Protein AF-A0A8J0U7S9-F1 (afdb_monomer_lite)

Foldseek 3Di:
DVVVVVVVVVVVVCCVPVVVVLVVLLVVLLVVLLPDAADQDLPDDQDDDDDDDQVQADPVRDRDPVVVVSSVVSSVSSSCNRNVVVVVCVVVVHDDDD

pLDDT: mean 89.28, std 6.0, range [58.91, 95.31]

Radius of gyration: 17.1 Å; chains: 1; bounding box: 43×32×38 Å

Sequence (98 aa):
MLFLVIVSGVISLMVSLLDVWYFIRGTLVVLKSRIQPVVKDLLKEHSYLGKVLPHDLDFLLHMNNSRYLREADFARFALYTHSGLFQAMHSLGCSMVR

Secondary structure (DSSP, 8-state):
-HHHHHHHHHHHHHHHHHTHHHHHHHHHHHHHHHTSPP---SSS---------GGGB-TTSSBPHHHHHHHHHHHHHHHHHHTSHHHHHHHTT-----

Structure (mmCIF, N/CA/C/O backbone):
data_AF-A0A8J0U7S9-F1
#
_entry.id   AF-A0A8J0U7S9-F1
#
loop_
_atom_site.group_PDB
_atom_site.id
_atom_site.type_symbol
_atom_site.label_atom_id
_atom_site.label_alt_id
_atom_site.label_comp_id
_atom_site.label_asym_id
_atom_site.label_entity_id
_atom_site.label_seq_id
_atom_site.pdbx_PDB_ins_code
_atom_site.Cartn_x
_atom_site.Cartn_y
_atom_site.Cartn_z
_atom_site.occupancy
_atom_site.B_iso_or_equiv
_atom_site.auth_seq_id
_atom_site.auth_comp_id
_atom_site.auth_asym_id
_atom_site.auth_atom_id
_atom_site.pdbx_PDB_model_num
ATOM 1 N N . MET A 1 1 ? 27.822 -16.642 -17.985 1.00 80.62 1 MET A N 1
ATOM 2 C CA . MET A 1 1 ? 27.162 -15.506 -18.673 1.00 80.62 1 MET A CA 1
ATOM 3 C C . MET A 1 1 ? 25.720 -15.819 -19.064 1.00 80.62 1 MET A C 1
ATOM 5 O O . MET A 1 1 ? 24.851 -15.115 -18.578 1.00 80.62 1 MET A O 1
ATOM 9 N N . LEU A 1 2 ? 25.431 -16.878 -19.836 1.00 90.31 2 LEU A N 1
ATOM 10 C CA . LEU A 1 2 ? 24.058 -17.218 -20.269 1.00 90.31 2 LEU A CA 1
ATOM 11 C C . LEU A 1 2 ? 23.050 -17.373 -19.112 1.00 90.31 2 LEU A C 1
ATOM 13 O O . LEU A 1 2 ? 21.969 -16.801 -19.160 1.00 90.31 2 LEU A O 1
ATOM 17 N N . PHE A 1 3 ? 23.430 -18.074 -18.040 1.00 92.62 3 PHE A N 1
ATOM 18 C CA . PHE A 1 3 ? 22.585 -18.230 -16.850 1.00 92.62 3 PHE A CA 1
ATOM 19 C C . PHE A 1 3 ? 22.175 -16.886 -16.225 1.00 92.62 3 PHE A C 1
ATOM 21 O O . PHE A 1 3 ? 21.007 -16.678 -15.921 1.00 92.62 3 PHE A O 1
ATOM 28 N N . LEU A 1 4 ? 23.117 -15.944 -16.097 1.00 93.25 4 LEU A N 1
ATOM 29 C CA . LEU A 1 4 ? 22.839 -14.617 -15.538 1.00 93.25 4 LEU A CA 1
ATOM 30 C C . LEU A 1 4 ? 21.880 -13.813 -16.422 1.00 93.25 4 LEU A C 1
ATOM 32 O O . LEU A 1 4 ? 21.025 -13.114 -15.892 1.00 93.25 4 LEU A O 1
ATOM 36 N N . VAL A 1 5 ? 21.995 -13.944 -17.747 1.00 93.62 5 VAL A N 1
ATOM 37 C CA . VAL A 1 5 ? 21.096 -13.291 -18.714 1.00 93.62 5 VAL A CA 1
ATOM 38 C C . VAL A 1 5 ? 19.679 -13.860 -18.627 1.00 93.62 5 VAL A C 1
ATOM 40 O O . VAL A 1 5 ? 18.707 -13.114 -18.676 1.00 93.62 5 VAL A O 1
ATOM 43 N N . ILE A 1 6 ? 19.546 -15.177 -18.458 1.00 94.31 6 ILE A N 1
ATOM 44 C CA . ILE A 1 6 ? 18.236 -15.817 -18.289 1.00 94.31 6 ILE A CA 1
ATOM 45 C C . ILE A 1 6 ? 17.593 -15.357 -16.976 1.00 94.31 6 ILE A C 1
ATOM 47 O O . ILE A 1 6 ? 16.437 -14.943 -16.971 1.00 94.31 6 ILE A O 1
ATOM 51 N N . VAL A 1 7 ? 18.348 -15.372 -15.874 1.00 94.00 7 VAL A N 1
ATOM 52 C CA . VAL A 1 7 ? 17.851 -14.933 -14.562 1.00 94.00 7 VAL A CA 1
ATOM 53 C C . VAL A 1 7 ? 17.435 -13.461 -14.591 1.00 94.00 7 VAL A C 1
ATOM 55 O O . VAL A 1 7 ? 16.346 -13.131 -14.124 1.00 94.00 7 VAL A O 1
ATOM 58 N N . SER A 1 8 ? 18.248 -12.574 -15.172 1.00 89.88 8 SER A N 1
ATOM 59 C CA . SER A 1 8 ? 17.895 -11.154 -15.274 1.00 89.88 8 SER A CA 1
ATOM 60 C C . SER A 1 8 ? 16.672 -10.923 -16.165 1.00 89.88 8 SER A C 1
ATOM 62 O O . SER A 1 8 ? 15.812 -10.117 -15.811 1.00 89.88 8 SER A O 1
ATOM 64 N N . GLY A 1 9 ? 16.543 -11.668 -17.268 1.00 91.88 9 GLY A N 1
ATOM 65 C CA . GLY A 1 9 ? 15.375 -11.624 -18.146 1.00 91.88 9 GLY A CA 1
ATOM 66 C C . GLY A 1 9 ? 14.087 -12.039 -17.434 1.00 91.88 9 GLY A C 1
ATOM 67 O O . GLY A 1 9 ? 13.081 -11.339 -17.532 1.00 91.88 9 GLY A O 1
ATOM 68 N N . VAL A 1 10 ? 14.126 -13.124 -16.653 1.00 89.44 10 VAL A N 1
ATOM 69 C CA . VAL A 1 10 ? 12.977 -13.585 -15.855 1.00 89.44 10 VAL A CA 1
ATOM 70 C C . VAL A 1 10 ? 12.593 -12.555 -14.794 1.00 89.44 10 VAL A C 1
ATOM 72 O O . VAL A 1 10 ? 11.416 -12.221 -14.675 1.00 89.44 10 VAL A O 1
ATOM 75 N N . ILE A 1 11 ? 13.566 -12.004 -14.060 1.00 86.44 11 ILE A N 1
ATOM 76 C CA . ILE A 1 11 ? 13.302 -10.963 -13.055 1.00 86.44 11 ILE A CA 1
ATOM 77 C C . ILE A 1 11 ? 12.652 -9.745 -13.714 1.00 86.44 11 ILE A C 1
ATOM 79 O O . ILE A 1 11 ? 11.639 -9.252 -13.221 1.00 86.44 11 ILE A O 1
ATOM 83 N N . SER A 1 12 ? 13.192 -9.282 -14.843 1.00 82.75 12 SER A N 1
ATOM 84 C CA . SER A 1 12 ? 12.642 -8.121 -15.543 1.00 82.75 12 SER A CA 1
ATOM 85 C C . SER A 1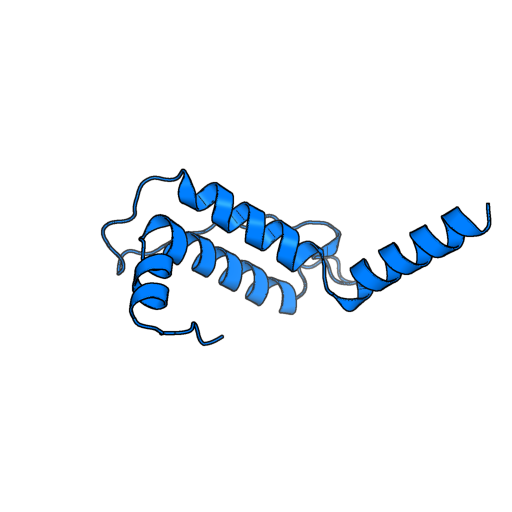 12 ? 11.219 -8.382 -16.036 1.00 82.75 12 SER A C 1
ATOM 87 O O . SER A 1 12 ? 10.358 -7.520 -15.885 1.00 82.75 12 SER A O 1
ATOM 89 N N . LEU A 1 13 ? 10.947 -9.583 -16.555 1.00 84.25 13 LEU A N 1
ATOM 90 C CA . LEU A 1 13 ? 9.610 -9.987 -16.979 1.00 84.25 13 LEU A CA 1
ATOM 91 C C . LEU A 1 13 ? 8.627 -9.981 -15.800 1.00 84.25 13 LEU A C 1
ATOM 93 O O . LEU A 1 13 ? 7.536 -9.429 -15.914 1.00 84.25 13 LEU A O 1
ATOM 97 N N . MET A 1 14 ? 9.013 -10.546 -14.652 1.00 78.38 14 MET A N 1
ATOM 98 C CA . MET A 1 14 ? 8.167 -10.543 -13.455 1.00 78.38 14 MET A CA 1
ATOM 99 C C . MET A 1 14 ? 7.890 -9.121 -12.961 1.00 78.38 14 MET A C 1
ATOM 101 O O . MET A 1 14 ? 6.747 -8.808 -12.639 1.00 78.38 14 MET A O 1
ATOM 105 N N . VAL A 1 15 ? 8.900 -8.246 -12.945 1.00 78.75 15 VAL A N 1
ATOM 106 C CA . VAL A 1 15 ? 8.737 -6.837 -12.551 1.00 78.75 15 VAL A CA 1
ATOM 107 C C . VAL A 1 15 ? 7.774 -6.106 -13.488 1.00 78.75 15 VAL A C 1
ATOM 109 O O . VAL A 1 15 ? 6.932 -5.348 -13.009 1.00 78.75 15 VAL A O 1
ATOM 112 N N . SER A 1 16 ? 7.853 -6.362 -14.796 1.00 73.69 16 SER A N 1
ATOM 113 C CA . SER A 1 16 ? 6.980 -5.737 -15.793 1.00 73.69 16 SER A CA 1
ATOM 114 C C . SER A 1 16 ? 5.550 -6.289 -15.800 1.00 73.69 16 SER A C 1
ATOM 116 O O . SER A 1 16 ? 4.621 -5.518 -16.014 1.00 73.69 16 SER A O 1
ATOM 118 N N . LEU A 1 17 ? 5.354 -7.595 -15.575 1.00 75.88 17 LEU A N 1
ATOM 119 C CA . LEU A 1 17 ? 4.036 -8.242 -15.678 1.00 75.88 17 LEU A CA 1
ATOM 120 C C . LEU A 1 17 ? 3.242 -8.247 -14.369 1.00 75.88 17 LEU A C 1
ATOM 122 O O . LEU A 1 17 ? 2.022 -8.127 -14.396 1.00 75.88 17 LEU A O 1
ATOM 126 N N . LEU A 1 18 ? 3.911 -8.426 -13.228 1.00 74.44 18 LEU A N 1
ATOM 127 C CA . LEU A 1 18 ? 3.245 -8.654 -11.939 1.00 74.44 18 LEU A CA 1
ATOM 128 C C . LEU A 1 18 ? 3.169 -7.402 -11.069 1.00 74.44 18 LEU A C 1
ATOM 130 O O . LEU A 1 18 ? 2.685 -7.481 -9.945 1.00 74.44 18 LEU A O 1
ATOM 134 N N . ASP A 1 19 ? 3.659 -6.264 -11.565 1.00 81.25 19 ASP A N 1
ATOM 135 C CA . ASP A 1 19 ? 3.743 -5.011 -10.815 1.00 81.25 19 ASP A CA 1
ATOM 136 C C . ASP A 1 19 ? 4.279 -5.248 -9.393 1.00 81.25 19 ASP A C 1
ATOM 138 O O . ASP A 1 19 ? 3.637 -4.974 -8.380 1.00 81.25 19 ASP A O 1
ATOM 142 N N . VAL A 1 20 ? 5.473 -5.842 -9.323 1.00 85.62 20 VAL A N 1
ATOM 143 C CA . VAL A 1 20 ? 6.115 -6.291 -8.074 1.00 85.62 20 VAL A CA 1
ATOM 144 C C . VAL A 1 20 ? 6.165 -5.172 -7.022 1.00 85.62 20 VAL A C 1
ATOM 146 O O . VAL A 1 20 ? 6.043 -5.425 -5.821 1.00 85.62 20 VAL A O 1
ATOM 149 N N . TRP A 1 21 ? 6.258 -3.916 -7.467 1.00 86.69 21 TRP A N 1
ATOM 150 C CA . TRP A 1 21 ? 6.197 -2.728 -6.620 1.00 86.69 21 TRP A CA 1
ATOM 151 C C . TRP A 1 21 ? 4.906 -2.611 -5.811 1.00 86.69 21 TRP A C 1
ATOM 153 O O . TRP A 1 21 ? 4.965 -2.183 -4.657 1.00 86.69 21 TRP A O 1
ATOM 163 N N . TYR A 1 22 ? 3.763 -3.017 -6.369 1.00 89.00 22 TYR A N 1
ATOM 164 C CA . TYR A 1 22 ? 2.496 -3.071 -5.646 1.00 89.00 22 TYR A CA 1
ATOM 165 C C . TYR A 1 22 ? 2.605 -3.964 -4.407 1.00 89.00 22 TYR A C 1
ATOM 167 O O . TYR A 1 22 ? 2.310 -3.524 -3.294 1.00 89.00 22 TYR A O 1
ATOM 175 N N . PHE A 1 23 ? 3.088 -5.195 -4.585 1.00 90.50 23 PHE A N 1
ATOM 176 C CA . PHE A 1 23 ? 3.192 -6.176 -3.505 1.00 90.50 23 PHE A CA 1
ATOM 177 C C . PHE A 1 23 ? 4.234 -5.782 -2.459 1.00 90.50 23 PHE A C 1
ATOM 179 O O . PHE A 1 23 ? 3.966 -5.893 -1.261 1.00 90.50 23 PHE A O 1
ATOM 186 N N . ILE A 1 24 ? 5.392 -5.270 -2.889 1.00 91.31 24 ILE A N 1
ATOM 187 C CA . ILE A 1 24 ? 6.435 -4.792 -1.972 1.00 91.31 24 ILE A CA 1
ATOM 188 C C . ILE A 1 24 ? 5.887 -3.654 -1.107 1.00 91.31 24 ILE A C 1
ATOM 190 O O . ILE A 1 24 ? 5.942 -3.727 0.121 1.00 91.31 24 ILE A O 1
ATOM 194 N N . ARG A 1 25 ? 5.322 -2.610 -1.727 1.00 93.00 25 ARG A N 1
ATOM 195 C CA . ARG A 1 25 ? 4.818 -1.439 -0.997 1.00 93.00 25 ARG A CA 1
ATOM 196 C C . ARG A 1 25 ? 3.635 -1.805 -0.107 1.00 93.00 25 ARG A C 1
ATOM 198 O O . ARG A 1 25 ? 3.643 -1.430 1.061 1.00 93.00 25 ARG A O 1
ATOM 205 N N . GLY A 1 26 ? 2.685 -2.598 -0.601 1.00 93.88 26 GLY A N 1
ATOM 206 C CA . GLY A 1 26 ? 1.555 -3.081 0.193 1.00 93.88 26 GLY A CA 1
ATOM 207 C C . GLY A 1 26 ? 2.001 -3.863 1.430 1.00 93.88 26 GLY A C 1
ATOM 208 O O . GLY A 1 26 ? 1.541 -3.583 2.536 1.00 93.88 26 GLY A O 1
ATOM 209 N N . THR A 1 27 ? 2.972 -4.769 1.277 1.00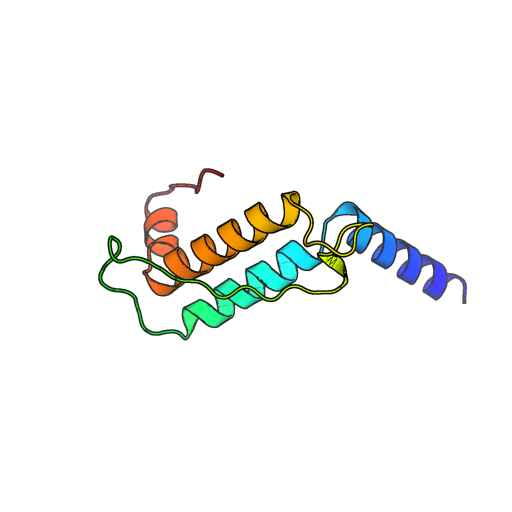 94.19 27 THR A N 1
ATOM 210 C CA . THR A 1 27 ? 3.542 -5.528 2.404 1.00 94.19 27 THR A CA 1
ATOM 211 C C . THR A 1 27 ? 4.199 -4.601 3.423 1.00 94.19 27 THR A C 1
ATOM 213 O O . THR A 1 27 ? 3.931 -4.711 4.618 1.00 94.19 27 THR A O 1
ATOM 216 N N . LEU A 1 28 ? 5.010 -3.638 2.971 1.00 94.75 28 LEU A N 1
ATOM 217 C CA . LEU A 1 28 ? 5.637 -2.653 3.856 1.00 94.75 28 LEU A CA 1
ATOM 218 C C . LEU A 1 28 ? 4.602 -1.819 4.621 1.00 94.75 28 LEU A C 1
ATOM 220 O O . LEU A 1 28 ? 4.805 -1.524 5.797 1.00 94.75 28 LEU A O 1
ATOM 224 N N . VAL A 1 29 ? 3.484 -1.464 3.987 1.00 95.31 29 VAL A N 1
ATOM 225 C CA . VAL A 1 29 ? 2.389 -0.724 4.627 1.00 95.31 29 VAL A CA 1
ATOM 226 C C . VAL A 1 29 ? 1.717 -1.549 5.719 1.00 95.31 29 VAL A C 1
ATOM 228 O O . VAL A 1 29 ? 1.507 -1.040 6.823 1.00 95.31 29 VAL A O 1
ATOM 231 N N . VAL A 1 30 ? 1.439 -2.827 5.459 1.00 94.25 30 VAL A N 1
ATOM 232 C CA . VAL A 1 30 ? 0.894 -3.749 6.466 1.00 94.25 30 VAL A CA 1
ATOM 233 C C . VAL A 1 30 ? 1.880 -3.914 7.626 1.00 94.25 30 VAL A C 1
ATOM 235 O O . VAL A 1 30 ? 1.510 -3.726 8.781 1.00 94.25 30 VAL A O 1
ATOM 238 N N . LEU A 1 31 ? 3.160 -4.179 7.354 1.00 94.81 31 LEU A N 1
ATOM 239 C CA . LEU A 1 31 ? 4.174 -4.325 8.405 1.00 94.81 31 LEU A CA 1
ATOM 240 C C . LEU A 1 31 ? 4.317 -3.050 9.249 1.00 94.81 31 LEU A C 1
ATOM 242 O O . LEU A 1 31 ? 4.335 -3.114 10.477 1.00 94.81 31 LEU A O 1
ATOM 246 N N . LYS A 1 32 ? 4.348 -1.877 8.607 1.00 93.69 32 LYS A N 1
ATOM 247 C CA . LYS A 1 32 ? 4.444 -0.582 9.293 1.00 93.69 32 LYS A CA 1
ATOM 248 C C . LYS A 1 32 ? 3.189 -0.257 10.108 1.00 93.69 32 LYS A C 1
ATOM 250 O O . LYS A 1 32 ? 3.289 0.428 11.119 1.00 93.69 32 LYS A O 1
ATOM 255 N N . SER A 1 33 ? 2.005 -0.677 9.676 1.00 92.81 33 SER A N 1
ATOM 256 C CA . SER A 1 33 ? 0.759 -0.417 10.411 1.00 92.81 33 SER A CA 1
ATOM 257 C C . SER A 1 33 ? 0.581 -1.347 11.612 1.00 92.81 33 SER A C 1
ATOM 259 O O . SER A 1 33 ? 0.006 -0.920 12.605 1.00 92.81 33 SER A O 1
ATOM 261 N N . ARG A 1 34 ? 1.157 -2.557 11.600 1.00 91.06 34 ARG A N 1
ATOM 262 C CA . ARG A 1 34 ? 1.162 -3.463 12.769 1.00 91.06 34 ARG A CA 1
ATOM 263 C C . ARG A 1 34 ? 1.849 -2.879 14.006 1.00 91.06 34 ARG A C 1
ATOM 265 O O . ARG A 1 34 ? 1.482 -3.240 15.116 1.00 91.06 34 ARG A O 1
ATOM 272 N N . ILE A 1 35 ? 2.851 -2.022 13.812 1.00 91.81 35 ILE A N 1
ATOM 273 C CA . ILE A 1 35 ? 3.602 -1.375 14.902 1.00 91.81 35 ILE A CA 1
ATOM 274 C C . ILE A 1 35 ? 3.027 -0.008 15.302 1.00 91.81 35 ILE A C 1
ATOM 276 O O . ILE A 1 35 ? 3.513 0.607 16.247 1.00 91.81 35 ILE A O 1
ATOM 280 N N . GLN A 1 36 ? 2.030 0.500 14.572 1.00 88.12 36 GLN A N 1
ATOM 281 C CA . GLN A 1 36 ? 1.391 1.777 14.885 1.00 88.12 36 GLN A CA 1
ATOM 282 C C . GLN A 1 36 ? 0.350 1.618 16.002 1.00 88.12 36 GLN A C 1
ATOM 284 O O . GLN A 1 36 ? -0.177 0.522 16.201 1.00 88.12 36 GLN A O 1
ATOM 289 N N . PRO A 1 37 ? 0.025 2.707 16.724 1.00 85.69 37 PRO A N 1
ATOM 290 C CA . PRO A 1 37 ? -1.047 2.692 17.708 1.00 85.69 37 PRO A CA 1
ATOM 291 C C . PRO A 1 37 ? -2.369 2.250 17.084 1.00 85.69 37 PRO A C 1
ATOM 293 O O . PRO A 1 37 ? -2.712 2.655 15.972 1.00 85.69 37 PRO A O 1
ATOM 296 N N . VAL A 1 38 ? -3.128 1.455 17.835 1.00 85.25 38 VAL A N 1
ATOM 297 C CA . VAL A 1 38 ? -4.435 0.974 17.389 1.00 85.25 38 VAL A CA 1
ATOM 298 C C . VAL A 1 38 ? -5.408 2.142 17.261 1.00 85.25 38 VAL A C 1
ATOM 300 O O . VAL A 1 38 ? -5.609 2.902 18.214 1.00 85.25 38 VAL A O 1
ATOM 303 N N . VAL A 1 39 ? -6.045 2.265 16.097 1.00 84.81 39 VAL A N 1
ATOM 304 C CA . VAL A 1 39 ? -7.135 3.226 15.898 1.00 84.81 39 VAL A CA 1
ATOM 305 C C . VAL A 1 39 ? -8.406 2.647 16.500 1.00 84.81 39 VAL A C 1
ATOM 307 O O . VAL A 1 39 ? -8.896 1.610 16.064 1.00 84.81 39 VAL A O 1
ATOM 310 N N . LYS A 1 40 ? -8.918 3.323 17.533 1.00 81.94 40 LYS A N 1
ATOM 311 C CA . LYS A 1 40 ? -10.133 2.919 18.256 1.00 81.94 40 LYS A CA 1
ATOM 312 C C . LYS A 1 40 ? -11.418 3.406 17.591 1.00 81.94 40 LYS A C 1
ATOM 314 O O . LYS A 1 40 ? -12.459 2.790 17.773 1.00 81.94 40 LYS A O 1
ATOM 319 N N . ASP A 1 41 ? -11.341 4.511 16.854 1.00 88.19 41 ASP A N 1
ATOM 320 C CA . ASP A 1 41 ? -12.483 5.111 16.169 1.00 88.19 41 ASP A CA 1
ATOM 321 C C . ASP A 1 41 ? -12.370 4.870 14.663 1.00 88.19 41 ASP A C 1
ATOM 323 O O . ASP A 1 41 ? -11.544 5.481 13.986 1.00 88.19 41 ASP A O 1
ATOM 327 N N . LEU A 1 42 ? -13.192 3.950 14.161 1.00 85.12 42 LEU A N 1
ATOM 328 C CA . LEU A 1 42 ? -13.222 3.551 12.754 1.00 85.12 42 LEU A CA 1
ATOM 329 C C . LEU A 1 42 ? -13.874 4.593 11.839 1.00 85.12 42 LEU A C 1
ATOM 331 O O . LEU A 1 42 ? -13.643 4.558 10.634 1.00 85.12 42 LEU A O 1
ATOM 335 N N . LEU A 1 43 ? -14.721 5.466 12.390 1.00 88.56 43 LEU A N 1
ATOM 336 C CA . LEU A 1 43 ? -15.451 6.477 11.622 1.00 88.56 43 LEU A CA 1
ATOM 337 C C . LEU A 1 43 ? -14.674 7.787 11.522 1.00 88.56 43 LEU A C 1
ATOM 339 O O . LEU A 1 43 ? -15.003 8.644 10.701 1.00 88.56 43 LEU A O 1
ATOM 343 N N . LYS A 1 44 ? -13.635 7.942 12.345 1.00 89.69 44 LYS A N 1
ATOM 344 C CA . LYS A 1 44 ? -12.726 9.072 12.250 1.00 89.69 44 LYS A CA 1
ATOM 345 C C . LYS A 1 44 ? -11.982 9.048 10.918 1.00 89.69 44 LYS A C 1
ATOM 347 O O . LYS A 1 44 ? -11.531 8.002 10.454 1.00 89.69 44 LYS A O 1
ATOM 352 N N . GLU A 1 45 ? -11.810 10.232 10.340 1.00 90.06 45 GLU A N 1
ATOM 353 C CA . GLU A 1 45 ? -11.035 10.410 9.118 1.00 90.06 45 GLU A CA 1
ATOM 354 C C . GLU A 1 45 ? -9.632 9.801 9.259 1.00 90.06 45 GLU A C 1
ATOM 356 O O . GLU A 1 45 ? -8.889 10.096 10.202 1.00 90.06 45 GLU A O 1
ATOM 361 N N . HIS A 1 46 ? -9.276 8.947 8.298 1.00 89.75 46 HIS A N 1
ATOM 362 C CA . HIS A 1 46 ? -7.955 8.350 8.199 1.00 89.75 46 HIS A CA 1
ATOM 363 C C . HIS A 1 46 ? -7.165 9.006 7.067 1.00 89.75 46 HIS A C 1
ATOM 365 O O . HIS A 1 46 ? -7.443 8.782 5.890 1.00 89.75 46 HIS A O 1
ATOM 371 N N . SER A 1 47 ? -6.145 9.784 7.423 1.00 90.62 47 SER A N 1
ATOM 372 C CA . SER A 1 47 ? -5.220 10.372 6.454 1.00 90.62 47 SER A CA 1
ATOM 373 C C . SER A 1 47 ? -3.995 9.476 6.268 1.00 90.62 47 SER A C 1
ATOM 375 O O . SER A 1 47 ? -3.343 9.079 7.236 1.00 90.62 47 SER A O 1
ATOM 377 N N . TYR A 1 48 ? -3.643 9.204 5.013 1.00 91.38 48 TYR A N 1
ATOM 378 C CA . TYR A 1 48 ? -2.483 8.396 4.648 1.00 91.38 48 TYR A CA 1
ATOM 379 C C . TYR A 1 48 ? -1.575 9.163 3.684 1.00 91.38 48 TYR A C 1
ATOM 381 O O . TYR A 1 48 ? -2.023 9.671 2.658 1.00 91.38 48 TYR A O 1
ATOM 389 N N . LEU A 1 49 ? -0.282 9.237 4.008 1.00 90.75 49 LEU A N 1
ATOM 390 C CA . LEU A 1 49 ? 0.715 9.917 3.181 1.00 90.75 49 LEU A CA 1
ATOM 391 C C . LEU A 1 49 ? 1.405 8.920 2.244 1.00 90.75 49 LEU A C 1
ATOM 393 O O . LEU A 1 49 ? 2.245 8.122 2.672 1.00 90.75 49 LEU A O 1
ATOM 397 N N . GLY A 1 50 ? 1.064 9.003 0.959 1.00 87.81 50 GLY A N 1
ATOM 398 C CA . GLY A 1 50 ? 1.763 8.316 -0.124 1.00 87.81 50 GLY A CA 1
ATOM 399 C C . GLY A 1 50 ? 3.061 9.027 -0.521 1.00 87.81 50 GLY A C 1
ATOM 400 O O . GLY A 1 50 ? 3.225 10.228 -0.308 1.00 87.81 50 GLY A O 1
ATOM 401 N N . LYS A 1 51 ? 3.998 8.280 -1.110 1.00 90.31 51 LYS A N 1
ATOM 402 C CA . LYS A 1 51 ? 5.204 8.831 -1.746 1.00 90.31 51 LYS A CA 1
ATOM 403 C C . LYS A 1 51 ? 5.173 8.476 -3.224 1.00 90.31 51 LYS A C 1
ATOM 405 O O . LYS A 1 51 ? 5.055 7.298 -3.546 1.00 90.31 51 LYS A O 1
ATOM 410 N N . VAL A 1 52 ? 5.319 9.480 -4.083 1.00 91.94 52 VAL A N 1
ATOM 411 C CA . VAL A 1 52 ? 5.407 9.291 -5.534 1.00 91.94 52 VAL A CA 1
ATOM 412 C C . VAL A 1 52 ? 6.842 8.921 -5.890 1.00 91.94 52 VAL A C 1
ATOM 414 O O . VAL A 1 52 ? 7.770 9.668 -5.577 1.00 91.94 52 VAL A O 1
ATOM 417 N N . LEU A 1 53 ? 7.033 7.753 -6.500 1.00 90.75 53 LEU A N 1
ATOM 418 C CA . LEU A 1 53 ? 8.334 7.304 -6.994 1.00 90.75 53 LEU A CA 1
ATOM 419 C C . LEU A 1 53 ? 8.450 7.566 -8.504 1.00 90.75 53 LEU A C 1
ATOM 421 O O . LEU A 1 53 ? 7.429 7.675 -9.179 1.00 90.75 53 LEU A O 1
ATOM 425 N N . PRO A 1 54 ? 9.668 7.592 -9.080 1.00 90.06 54 PRO A N 1
ATOM 426 C CA . PRO A 1 54 ? 9.844 7.792 -10.523 1.00 90.06 54 PRO A CA 1
ATOM 427 C C . PRO A 1 54 ? 9.076 6.787 -11.398 1.00 90.06 54 PRO A C 1
ATOM 429 O O . PRO A 1 54 ? 8.654 7.124 -12.495 1.00 90.06 54 PRO A O 1
ATOM 432 N N . HIS A 1 55 ? 8.855 5.564 -10.904 1.00 86.88 55 HIS A N 1
ATOM 433 C CA . HIS A 1 55 ? 8.067 4.536 -11.595 1.00 86.88 55 HIS A CA 1
ATOM 434 C C . HIS A 1 55 ? 6.545 4.789 -11.567 1.00 86.88 55 HIS A C 1
ATOM 436 O O . HIS A 1 55 ? 5.795 4.172 -12.322 1.00 86.88 55 HIS A O 1
ATOM 442 N N . ASP A 1 56 ? 6.069 5.672 -10.689 1.00 90.75 56 ASP A N 1
ATOM 443 C CA . ASP A 1 56 ? 4.653 6.037 -10.609 1.00 90.75 56 ASP A CA 1
ATOM 444 C C . ASP A 1 56 ? 4.287 7.163 -11.594 1.00 90.75 56 ASP A C 1
ATOM 446 O O . ASP A 1 56 ? 3.103 7.473 -11.753 1.00 90.75 56 ASP A O 1
ATOM 450 N N . LEU A 1 57 ? 5.286 7.758 -12.257 1.00 93.19 57 LEU A N 1
ATOM 451 C CA . LEU A 1 57 ? 5.099 8.829 -13.228 1.00 93.19 57 LEU A CA 1
ATOM 452 C C . LEU A 1 57 ? 4.710 8.283 -14.607 1.00 93.19 57 LEU A C 1
ATOM 454 O O . LEU A 1 57 ? 5.199 7.244 -15.052 1.00 93.19 57 LEU A O 1
ATOM 458 N N . ASP A 1 58 ? 3.824 9.002 -15.286 1.00 91.94 58 ASP A N 1
ATOM 459 C CA . ASP A 1 58 ? 3.512 8.806 -16.695 1.00 91.94 58 ASP A CA 1
ATOM 460 C C . ASP A 1 58 ? 4.495 9.564 -17.609 1.00 91.94 58 ASP A C 1
ATOM 462 O O . ASP A 1 58 ? 5.441 10.217 -17.160 1.00 91.94 58 ASP A O 1
ATOM 466 N N . PHE A 1 59 ? 4.276 9.479 -18.924 1.00 91.69 59 PHE A N 1
ATOM 467 C CA . PHE A 1 59 ? 5.104 10.166 -19.920 1.00 91.69 59 PHE A CA 1
ATOM 468 C C . PHE A 1 59 ? 5.086 11.697 -19.798 1.00 91.69 59 PHE A C 1
ATOM 470 O O . PHE A 1 59 ? 5.999 12.348 -20.298 1.00 91.69 59 PHE A O 1
ATOM 477 N N . LEU A 1 60 ? 4.071 12.270 -19.145 1.00 94.56 60 LEU A N 1
ATOM 478 C CA . LEU A 1 60 ? 3.947 13.707 -18.901 1.00 94.56 60 LEU A CA 1
ATOM 479 C C . LEU A 1 60 ? 4.579 14.120 -17.565 1.00 94.56 60 LEU A C 1
ATOM 481 O O . LEU A 1 60 ? 4.440 15.272 -17.161 1.00 94.56 60 LEU A O 1
ATOM 485 N N . LEU A 1 61 ? 5.284 13.202 -16.891 1.00 92.50 61 LEU A N 1
ATOM 486 C CA . LEU A 1 61 ? 5.874 13.398 -15.564 1.00 92.50 61 LEU A CA 1
ATOM 487 C C . LEU A 1 61 ? 4.831 13.723 -14.485 1.00 92.50 61 LEU A C 1
ATOM 489 O O . LEU A 1 61 ? 5.163 14.287 -13.440 1.00 92.50 61 LEU A O 1
ATOM 493 N N . HIS A 1 62 ? 3.579 13.330 -14.707 1.00 94.00 62 HIS A N 1
ATOM 494 C CA . HIS A 1 62 ? 2.530 13.371 -13.703 1.00 94.00 62 HIS A CA 1
ATOM 495 C C . HIS A 1 62 ? 2.360 11.997 -13.083 1.00 94.00 62 HIS A C 1
ATOM 497 O O . HIS A 1 62 ? 2.693 10.973 -13.675 1.00 94.00 62 HIS A O 1
ATOM 503 N N . MET A 1 63 ? 1.828 11.950 -11.867 1.00 93.81 63 MET A N 1
ATOM 504 C CA . MET A 1 63 ? 1.462 10.668 -11.289 1.00 93.81 63 MET A CA 1
ATOM 505 C C . MET A 1 63 ? 0.377 10.027 -12.152 1.00 93.81 63 MET A C 1
ATOM 507 O O . MET A 1 63 ? -0.668 10.623 -12.407 1.00 93.81 63 MET A O 1
ATOM 511 N N . ASN A 1 64 ? 0.628 8.800 -12.595 1.00 93.00 64 ASN A N 1
ATOM 512 C CA . ASN A 1 64 ? -0.314 8.083 -13.433 1.00 93.00 64 ASN A CA 1
ATOM 513 C C . ASN A 1 64 ? -1.636 7.864 -12.671 1.00 93.00 64 ASN A C 1
ATOM 515 O O . ASN A 1 64 ? -1.635 7.349 -11.552 1.00 93.00 64 ASN A O 1
ATOM 519 N N . ASN A 1 65 ? -2.771 8.189 -13.297 1.00 92.44 65 ASN A N 1
ATOM 520 C CA . ASN A 1 65 ? -4.110 8.081 -12.701 1.00 92.44 65 ASN A CA 1
ATOM 521 C C . ASN A 1 65 ? -4.405 6.703 -12.075 1.00 92.44 65 ASN A C 1
ATOM 523 O O . ASN A 1 65 ? -4.996 6.612 -11.000 1.00 92.44 65 ASN A O 1
ATOM 527 N N . SER A 1 66 ? -3.933 5.619 -12.696 1.00 89.44 66 SER A N 1
ATOM 528 C CA . SER A 1 66 ? -4.093 4.257 -12.162 1.00 89.44 66 SER A CA 1
ATOM 529 C C . SER A 1 66 ? -3.325 4.018 -10.853 1.00 89.44 66 SER A C 1
ATOM 531 O O . SER A 1 66 ? -3.715 3.173 -10.046 1.00 89.44 66 SER A O 1
ATOM 533 N N . ARG A 1 67 ? -2.249 4.775 -10.600 1.00 91.56 67 ARG A N 1
ATOM 534 C CA . ARG A 1 67 ? -1.433 4.670 -9.382 1.00 91.56 67 ARG A CA 1
ATOM 535 C C . ARG A 1 67 ? -2.116 5.309 -8.170 1.00 91.56 67 ARG A C 1
ATOM 537 O O . ARG A 1 67 ? -1.812 4.915 -7.049 1.00 91.56 67 ARG A O 1
ATOM 544 N N . TYR A 1 68 ? -3.091 6.200 -8.358 1.00 92.12 68 TYR A N 1
ATOM 545 C CA . TYR A 1 68 ? -3.874 6.747 -7.242 1.00 92.12 68 TYR A CA 1
ATOM 546 C C . TYR A 1 68 ? -4.750 5.688 -6.564 1.00 92.12 68 TYR A C 1
ATOM 548 O O . TYR A 1 68 ? -4.806 5.638 -5.338 1.00 92.12 68 TYR A O 1
ATOM 556 N N . LEU A 1 69 ? -5.376 4.792 -7.339 1.00 91.12 69 LEU A N 1
ATOM 557 C CA . LEU A 1 69 ? -6.171 3.685 -6.785 1.00 91.12 69 LEU A CA 1
ATOM 558 C C . LEU A 1 69 ? -5.314 2.745 -5.929 1.00 91.12 69 LEU A C 1
ATOM 560 O O . LEU A 1 69 ? -5.756 2.247 -4.899 1.00 91.12 69 LEU A O 1
ATOM 564 N N . ARG A 1 70 ? -4.049 2.562 -6.316 1.00 91.50 70 ARG A N 1
ATOM 565 C CA . ARG A 1 70 ? -3.066 1.833 -5.513 1.00 91.50 70 ARG A CA 1
ATOM 566 C C . ARG A 1 70 ? -2.777 2.526 -4.181 1.00 91.50 70 ARG A C 1
ATOM 568 O O . ARG A 1 70 ? -2.722 1.846 -3.163 1.00 91.50 70 ARG A O 1
ATOM 575 N N . GLU A 1 71 ? -2.563 3.842 -4.169 1.00 94.12 71 GLU A N 1
ATOM 576 C CA . GLU A 1 71 ? -2.343 4.560 -2.904 1.00 94.12 71 GLU A CA 1
ATOM 577 C C . GLU A 1 71 ? -3.572 4.482 -1.991 1.00 94.12 71 GLU A C 1
ATOM 579 O O . GLU A 1 71 ? -3.422 4.333 -0.779 1.00 94.12 71 GLU A O 1
ATOM 584 N N . ALA A 1 72 ? -4.781 4.511 -2.563 1.00 93.38 72 ALA A N 1
ATOM 585 C CA . ALA A 1 72 ? -6.018 4.302 -1.815 1.00 93.38 72 ALA A CA 1
ATOM 586 C C . ALA A 1 72 ? -6.100 2.884 -1.214 1.00 93.38 72 ALA A C 1
ATOM 588 O O . ALA A 1 72 ? -6.451 2.736 -0.043 1.00 93.38 72 ALA A O 1
ATOM 589 N N . ASP A 1 73 ? -5.706 1.848 -1.965 1.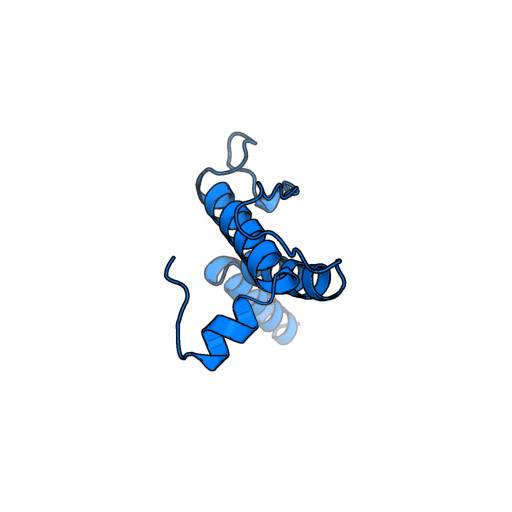00 94.06 73 ASP A N 1
ATOM 590 C CA . ASP A 1 73 ? -5.569 0.477 -1.447 1.00 94.06 73 ASP A CA 1
ATOM 591 C C . ASP A 1 73 ? -4.576 0.423 -0.272 1.00 94.06 73 ASP A C 1
ATOM 593 O O . ASP A 1 73 ? -4.857 -0.196 0.755 1.00 94.06 73 ASP A O 1
ATOM 597 N N . PHE A 1 74 ? -3.436 1.112 -0.368 1.00 95.00 74 PHE A N 1
ATOM 598 C CA . PHE A 1 74 ? -2.460 1.174 0.723 1.00 95.00 74 PHE A CA 1
ATOM 599 C C . PHE A 1 74 ? -3.010 1.879 1.964 1.00 95.00 74 PHE A C 1
ATOM 601 O O . PHE A 1 74 ? -2.823 1.384 3.076 1.00 95.00 74 PHE A O 1
ATOM 608 N N . ALA A 1 75 ? -3.743 2.979 1.793 1.00 93.81 75 ALA A N 1
ATOM 609 C CA . ALA A 1 75 ? -4.438 3.637 2.894 1.00 93.81 75 ALA A CA 1
ATOM 610 C C . ALA A 1 75 ? -5.443 2.686 3.572 1.00 93.81 75 ALA A C 1
ATOM 612 O O . ALA A 1 75 ? -5.464 2.579 4.799 1.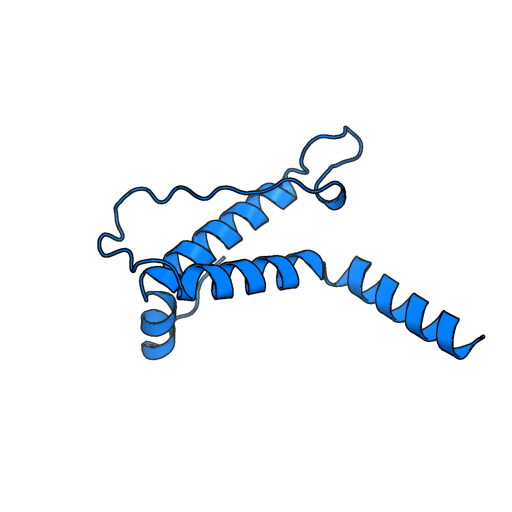00 93.81 75 ALA A O 1
ATOM 613 N N . ARG A 1 76 ? -6.214 1.919 2.785 1.00 92.50 76 ARG A N 1
ATOM 614 C CA . ARG A 1 76 ? -7.131 0.889 3.306 1.00 92.50 76 ARG A CA 1
ATOM 615 C C . ARG A 1 76 ? -6.386 -0.207 4.068 1.00 92.50 76 ARG A C 1
ATOM 617 O O . ARG A 1 76 ? -6.803 -0.566 5.166 1.00 92.50 76 ARG A O 1
ATOM 624 N N . PHE A 1 77 ? -5.275 -0.719 3.534 1.00 93.69 77 PHE A N 1
ATOM 625 C CA . PHE A 1 77 ? -4.460 -1.729 4.218 1.00 93.69 77 PHE A CA 1
ATOM 626 C C . PHE A 1 77 ? -3.917 -1.219 5.549 1.00 93.69 77 PHE A C 1
ATOM 628 O O . PHE A 1 77 ? -3.960 -1.953 6.538 1.00 93.69 77 PHE A O 1
ATOM 635 N N . ALA A 1 78 ? -3.444 0.029 5.594 1.00 93.88 78 ALA A N 1
ATOM 636 C CA . ALA A 1 78 ? -2.988 0.652 6.827 1.00 93.88 78 ALA A CA 1
ATOM 637 C C . ALA A 1 78 ? -4.123 0.717 7.856 1.00 93.88 78 ALA A C 1
ATOM 639 O O . ALA A 1 78 ? -3.956 0.199 8.963 1.00 93.88 78 ALA A O 1
ATOM 640 N N . LEU A 1 79 ? -5.277 1.271 7.460 1.00 93.06 79 LEU A N 1
ATOM 641 C CA . LEU A 1 79 ? -6.458 1.412 8.310 1.00 93.06 79 LEU A CA 1
ATOM 642 C C . LEU A 1 79 ? -6.899 0.074 8.900 1.00 93.06 79 LEU A C 1
ATOM 644 O O . LEU A 1 79 ? -7.035 -0.070 10.114 1.00 93.06 79 LEU A O 1
ATOM 648 N N . TYR A 1 80 ? -7.095 -0.935 8.056 1.00 92.19 80 TYR A N 1
ATOM 649 C CA . TYR A 1 80 ? -7.602 -2.227 8.510 1.00 92.19 80 TYR A CA 1
ATOM 650 C C . TYR A 1 80 ? -6.611 -2.995 9.373 1.00 92.19 80 TYR A C 1
ATOM 652 O O . TYR A 1 80 ? -7.016 -3.762 10.247 1.00 92.19 80 TYR A O 1
ATOM 660 N N . THR A 1 81 ? -5.317 -2.791 9.143 1.00 93.06 81 THR A N 1
ATOM 661 C CA . THR A 1 81 ? -4.284 -3.475 9.911 1.00 93.06 81 THR A CA 1
ATOM 662 C C . THR A 1 81 ? -4.154 -2.890 11.312 1.00 93.06 81 THR A C 1
ATOM 664 O O . THR A 1 81 ? -4.169 -3.658 12.270 1.00 93.06 81 THR A O 1
ATOM 667 N N . HIS A 1 82 ? -4.057 -1.564 11.468 1.00 91.50 82 HIS A N 1
ATOM 668 C CA . HIS A 1 82 ? -3.909 -0.980 12.807 1.00 91.50 82 HIS A CA 1
ATOM 669 C C . HIS A 1 82 ? -5.229 -0.922 13.587 1.00 91.50 82 HIS A C 1
ATOM 671 O O . HIS A 1 82 ? -5.197 -0.801 14.803 1.00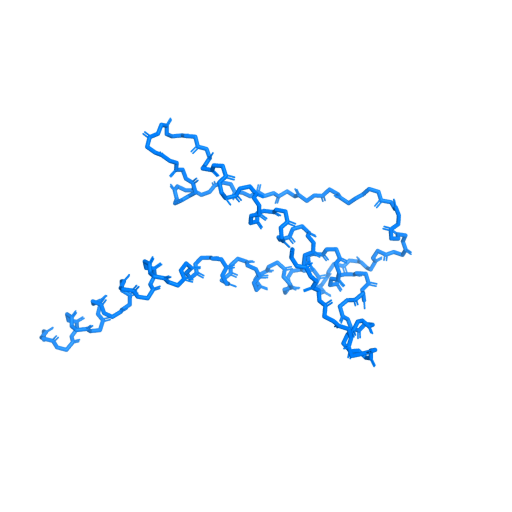 91.50 82 HIS A O 1
ATOM 677 N N . SER A 1 83 ? -6.392 -1.005 12.933 1.00 91.88 83 SER A N 1
ATOM 678 C CA . SER A 1 83 ? -7.691 -1.044 13.628 1.00 91.88 83 SER A CA 1
ATOM 679 C C . SER A 1 83 ? -8.112 -2.452 14.056 1.00 91.88 83 SER A C 1
ATOM 681 O O . SER A 1 83 ? -9.111 -2.617 14.750 1.00 91.88 83 SER A O 1
ATOM 683 N N . GLY A 1 84 ? -7.383 -3.484 13.624 1.00 89.69 84 GLY A N 1
ATOM 684 C CA . GLY A 1 84 ? -7.744 -4.881 13.866 1.00 89.69 84 GLY A CA 1
ATOM 685 C C . GLY A 1 84 ? -8.854 -5.419 12.955 1.00 89.69 84 GLY A C 1
ATOM 686 O O . GLY A 1 84 ? -9.155 -6.614 13.009 1.00 89.69 84 GLY A O 1
ATOM 687 N N . LEU A 1 85 ? -9.430 -4.588 12.073 1.00 90.06 85 LEU A N 1
ATOM 688 C CA . LEU A 1 85 ? -10.460 -5.004 11.112 1.00 90.06 85 LEU A CA 1
ATOM 689 C C . LEU A 1 85 ? -9.990 -6.161 10.231 1.00 90.06 85 LEU A C 1
ATOM 691 O O . LEU A 1 85 ? -10.771 -7.062 9.946 1.00 90.06 85 LEU A O 1
ATOM 695 N N . PHE A 1 86 ? -8.712 -6.190 9.852 1.00 89.25 86 PHE A N 1
ATOM 696 C CA . PHE A 1 86 ? -8.169 -7.285 9.051 1.00 89.25 86 PHE A CA 1
ATOM 697 C C . PHE A 1 86 ? -8.290 -8.645 9.764 1.00 89.25 86 PHE A C 1
ATOM 699 O O . PHE A 1 86 ? -8.690 -9.634 9.152 1.00 89.25 86 PHE A O 1
ATOM 706 N N . GLN A 1 87 ? -7.984 -8.705 11.067 1.00 88.88 87 GLN A N 1
ATOM 707 C CA . GLN A 1 87 ? -8.134 -9.935 11.855 1.00 88.88 87 GLN A CA 1
ATOM 708 C C . GLN A 1 87 ? -9.609 -10.274 12.082 1.00 88.88 87 GLN A C 1
ATOM 710 O O . GLN A 1 87 ? -9.985 -11.439 11.961 1.00 88.88 87 GLN A O 1
ATOM 715 N N . ALA A 1 88 ? -10.441 -9.267 12.362 1.00 90.94 88 ALA A N 1
ATOM 716 C CA . ALA A 1 88 ? -11.876 -9.449 12.547 1.00 90.94 88 ALA A CA 1
ATOM 717 C C . ALA A 1 88 ? -12.534 -10.036 11.287 1.00 90.94 88 ALA A C 1
ATOM 719 O O . ALA A 1 88 ? -13.213 -11.057 11.366 1.00 90.94 88 ALA A O 1
ATOM 720 N N . MET A 1 89 ? -12.263 -9.467 10.109 1.00 91.19 89 MET A N 1
ATOM 721 C CA . MET A 1 89 ? -12.780 -9.968 8.833 1.00 91.19 89 MET A CA 1
ATOM 722 C C . MET A 1 89 ? -12.346 -11.408 8.561 1.00 91.19 89 MET A C 1
ATOM 724 O O . MET A 1 89 ? -13.187 -12.238 8.227 1.00 91.19 89 MET A O 1
ATOM 728 N N . HIS A 1 90 ? -11.063 -11.722 8.771 1.00 89.81 90 HIS A N 1
ATOM 729 C CA . HIS A 1 90 ? -10.554 -13.085 8.615 1.00 89.81 90 HIS A CA 1
ATOM 730 C C . HIS A 1 90 ? -11.258 -14.071 9.560 1.00 89.81 90 HIS A C 1
ATOM 732 O O . HIS A 1 90 ? -11.640 -15.159 9.140 1.00 89.81 90 HIS A O 1
ATOM 738 N N . SER A 1 91 ? -11.478 -13.686 10.823 1.00 93.94 91 SER A N 1
ATOM 739 C CA . SER A 1 91 ? -12.184 -14.528 11.801 1.00 93.94 91 SER A CA 1
ATOM 740 C C . SER A 1 91 ? -13.652 -14.786 11.440 1.00 93.94 91 SER A C 1
ATOM 742 O O . SER A 1 91 ? -14.200 -15.820 11.809 1.00 93.94 91 SER A O 1
ATOM 744 N N . LEU A 1 92 ? -14.267 -13.872 10.684 1.00 94.81 92 LEU A N 1
ATOM 745 C CA . LEU A 1 92 ? -15.651 -13.958 10.217 1.00 94.81 92 LEU A CA 1
ATOM 746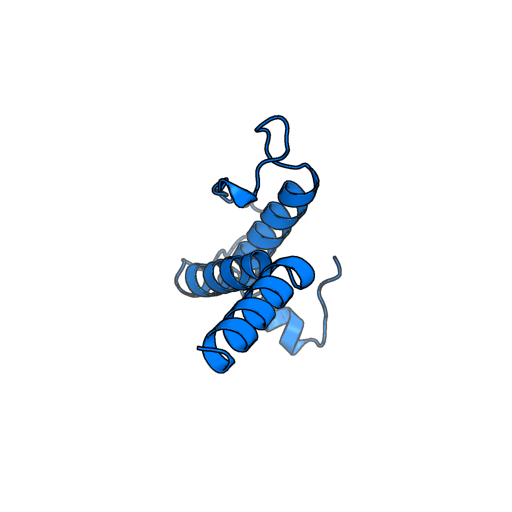 C C . LEU A 1 92 ? -15.782 -14.625 8.836 1.00 94.81 92 LEU A C 1
ATOM 748 O O . LEU A 1 92 ? -16.893 -14.750 8.330 1.00 94.81 92 LEU A O 1
ATOM 752 N N . GLY A 1 93 ? -14.674 -15.033 8.203 1.00 91.88 93 GLY A N 1
ATOM 753 C CA . GLY A 1 93 ? -14.684 -15.564 6.835 1.00 91.88 93 GLY A CA 1
ATOM 754 C C . GLY A 1 93 ? -15.025 -14.517 5.766 1.00 91.88 93 GLY A C 1
ATOM 755 O O . GLY A 1 93 ? -15.370 -14.870 4.639 1.00 91.88 93 GLY A O 1
ATOM 756 N N . CYS A 1 94 ? -14.936 -13.229 6.102 1.00 89.94 94 CYS A N 1
ATOM 757 C CA . CYS A 1 94 ? -15.226 -12.128 5.192 1.00 89.94 94 CYS A CA 1
ATOM 758 C C . CYS A 1 94 ? -13.999 -11.784 4.342 1.00 89.94 94 CYS A C 1
ATOM 760 O O . CYS A 1 94 ? -12.869 -11.751 4.833 1.00 89.94 94 CYS A O 1
ATOM 762 N N . SER A 1 95 ? -14.229 -11.440 3.075 1.00 81.12 95 SER A N 1
ATOM 763 C CA . SER A 1 95 ? -13.197 -10.913 2.180 1.00 81.12 95 SER A CA 1
ATOM 764 C C . SER A 1 95 ? -13.419 -9.427 1.903 1.00 81.12 95 SER A C 1
ATOM 766 O O . SER A 1 95 ? -14.535 -8.913 1.981 1.00 81.12 95 SER A O 1
ATOM 768 N N . MET A 1 96 ? -12.333 -8.713 1.610 1.00 72.69 96 MET A N 1
ATOM 769 C CA . MET A 1 96 ? -12.425 -7.344 1.116 1.00 72.69 96 MET A CA 1
ATOM 770 C C . MET A 1 96 ? -12.801 -7.362 -0.359 1.00 72.69 96 MET A C 1
ATOM 772 O O . MET A 1 96 ? -12.092 -7.954 -1.170 1.00 72.69 96 MET A O 1
ATOM 776 N N . VAL A 1 97 ? -13.865 -6.646 -0.707 1.00 74.06 97 VAL A N 1
ATOM 777 C CA . VAL A 1 97 ? -14.173 -6.330 -2.101 1.00 74.06 97 VAL A CA 1
ATOM 778 C C . VAL A 1 97 ? -13.393 -5.070 -2.491 1.00 74.06 97 VAL A C 1
ATOM 780 O O . VAL A 1 97 ? -13.305 -4.110 -1.705 1.00 74.06 97 VAL A O 1
ATOM 783 N N . ARG A 1 98 ? -12.759 -5.123 -3.665 1.00 58.91 98 ARG A N 1
ATOM 784 C CA . ARG A 1 98 ? -12.062 -3.989 -4.276 1.00 58.91 98 ARG A CA 1
ATOM 785 C C . ARG A 1 98 ? -13.047 -3.166 -5.089 1.00 58.91 98 ARG A C 1
ATOM 787 O O . ARG A 1 98 ? -13.812 -3.787 -5.856 1.00 58.91 98 ARG A O 1
#

Organism: Xenopus laevis (NCBI:txid8355)

InterPro domains:
  IPR029069 HotDog domain superfamily [SSF54637] (46-97)
  IPR051490 THEM6/lcsJ thioesterase [PTHR12475] (4-97)